Protein AF-A0A1V4XNW3-F1 (afdb_monomer)

Sequence (127 aa):
MTLLKKTPVRGDSIELDFFMFPGTIGKPSQRPAVAYVLLAVHRKSGMPLFADLLPVEESLEHVFGRIPHALLARLATVPMRPKEIRVQNYFLVNLLEPVLKELGTKIVHQSPLKTLRAAKSSLMGML

Foldseek 3Di:
DVLLLVQPADAWEKEWDKDKDPDFDDDPPDDTWTWIWIWIATQPPLHTLDIDTGTPPDHVVVSLLCNLVVVVVSCVVVSHQYQEYEYQDVVCCVSHVVVNVSSNHYYHHDPPSVSVVVNVVVVNVVD

Secondary structure (DSSP, 8-state):
-HHHHHS-EEEEEEEEEEEE-SS-BS-TTSPPBPEEEEEEEETTT--EEEEEEEE-SS-HHHHHHHHHHHHHHHHHHTT-EEEEEEES-HHHHHHHHHHHHHHT-EEEE-S--HHHHHHHHHHHTT-

Radius of gyration: 14.89 Å; Cα contacts (8 Å, |Δi|>4): 217; chains: 1; bounding box: 41×31×35 Å

pLDDT: mean 90.0, std 7.94, range [59.53, 98.0]

Solvent-accessible surface area (backbone atoms only — not comparable to full-atom values): 7252 Å² total; per-residue (Å²): 111,74,66,49,70,67,36,67,74,40,94,50,42,34,30,42,52,73,45,74,49,95,60,83,41,74,57,89,98,51,80,69,42,54,35,31,32,43,39,32,19,35,54,87,79,45,46,72,74,48,72,46,78,45,66,50,83,87,41,68,66,60,45,57,68,43,48,56,54,53,52,53,52,52,33,48,75,55,72,52,31,46,43,31,40,35,25,67,49,68,66,55,48,71,67,35,44,72,66,29,57,77,65,68,25,45,73,42,82,42,79,84,54,65,46,45,49,52,48,48,54,56,57,60,75,74,110

Nearest PDB structures (foldseek):
  5hoo-assembly1_B  TM=5.134E-01  e=4.220E-03  Drosophila mauritiana
  1bco-assembly1_A  TM=6.895E-01  e=1.096E-01  Muvirus mu
  4fcy-assembly1_B  TM=6.403E-01  e=7.126E-02  Muvirus mu
  1bcm-assembly1_B  TM=6.867E-01  e=2.154E-01  Muvirus mu
  4fcy-assembly1_A  TM=5.463E-01  e=2.026E-01  Muvirus mu

Structure (mmCIF, N/CA/C/O backbone):
data_AF-A0A1V4XNW3-F1
#
_entry.id   AF-A0A1V4XNW3-F1
#
loop_
_atom_site.group_PDB
_atom_site.id
_atom_site.type_symbol
_atom_site.label_atom_id
_atom_site.label_alt_id
_atom_site.label_comp_id
_atom_site.label_asym_id
_atom_site.label_entity_id
_atom_site.label_seq_id
_atom_site.pdbx_PDB_ins_code
_atom_site.Cartn_x
_atom_site.Cartn_y
_atom_site.Cartn_z
_atom_site.occupancy
_atom_site.B_iso_or_equiv
_atom_site.auth_seq_id
_atom_site.auth_comp_id
_atom_site.auth_asym_id
_atom_site.auth_atom_id
_atom_site.pdbx_PDB_model_num
ATOM 1 N N . MET A 1 1 ? -9.707 -15.171 -0.142 1.00 59.53 1 MET A N 1
ATOM 2 C CA . MET A 1 1 ? -10.646 -14.134 0.367 1.00 59.53 1 MET A CA 1
ATOM 3 C C . MET A 1 1 ? -11.476 -14.585 1.576 1.00 59.53 1 MET A C 1
ATOM 5 O O . MET A 1 1 ? -11.761 -13.753 2.428 1.00 59.53 1 MET A O 1
ATOM 9 N N . THR A 1 2 ? -11.846 -15.866 1.701 1.00 65.12 2 THR A N 1
ATOM 10 C CA . THR A 1 2 ? -12.736 -16.371 2.771 1.00 65.12 2 THR A CA 1
ATOM 11 C C . THR A 1 2 ? -12.224 -16.136 4.197 1.00 65.12 2 THR A C 1
ATOM 13 O O . THR A 1 2 ? -13.023 -15.865 5.086 1.00 65.12 2 THR A O 1
ATOM 16 N N . LEU A 1 3 ? -10.906 -16.194 4.422 1.00 73.88 3 LEU A N 1
ATOM 17 C CA . LEU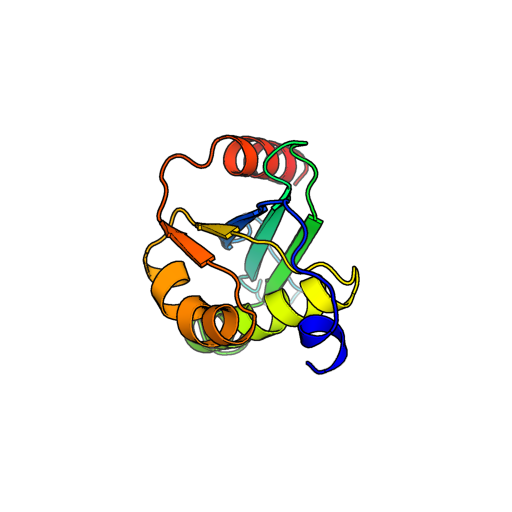 A 1 3 ? -10.308 -15.942 5.741 1.00 73.88 3 LEU A CA 1
ATOM 18 C C . LEU A 1 3 ? -10.411 -14.465 6.149 1.00 73.88 3 LEU A C 1
ATOM 20 O O . LEU A 1 3 ? -10.876 -14.166 7.242 1.00 73.88 3 LEU A O 1
ATOM 24 N N . LEU A 1 4 ? -10.093 -13.542 5.236 1.00 76.31 4 LEU A N 1
ATOM 25 C CA . LEU A 1 4 ? -10.178 -12.096 5.471 1.00 76.31 4 LEU A CA 1
ATOM 26 C C . LEU A 1 4 ? -11.588 -11.619 5.821 1.00 76.31 4 LEU A C 1
ATOM 28 O O . LEU A 1 4 ? -11.758 -10.811 6.730 1.00 76.31 4 LEU A O 1
ATOM 32 N N . LYS A 1 5 ? -12.606 -12.132 5.120 1.00 78.69 5 LYS A N 1
ATOM 33 C CA . LYS A 1 5 ? -14.007 -11.776 5.396 1.00 78.69 5 LYS A CA 1
ATOM 34 C C . LYS A 1 5 ? -14.466 -12.273 6.783 1.00 78.69 5 LYS A C 1
ATOM 36 O O . LYS A 1 5 ? -15.348 -11.657 7.375 1.00 78.69 5 LYS A O 1
ATOM 41 N N . LYS A 1 6 ? -13.850 -13.338 7.322 1.00 81.81 6 LYS A N 1
ATOM 42 C CA . LYS A 1 6 ? -14.125 -13.891 8.665 1.00 81.81 6 LYS A CA 1
ATOM 43 C C . LYS A 1 6 ? -13.358 -13.185 9.791 1.00 81.81 6 LYS A C 1
ATOM 45 O O . LYS A 1 6 ? -13.808 -13.210 10.932 1.00 81.81 6 LYS A O 1
ATOM 50 N N . THR A 1 7 ? -12.232 -12.539 9.493 1.00 78.62 7 THR A N 1
ATOM 51 C CA . THR A 1 7 ? -11.468 -11.744 10.465 1.00 78.62 7 THR A CA 1
ATOM 52 C C . THR A 1 7 ? -12.322 -10.588 10.994 1.00 78.62 7 THR A C 1
ATOM 54 O O . THR A 1 7 ? -12.829 -9.814 10.189 1.00 78.62 7 THR A O 1
ATOM 57 N N . PRO A 1 8 ? -12.494 -10.381 12.309 1.00 78.31 8 PRO A N 1
ATOM 58 C CA . PRO A 1 8 ? -13.206 -9.212 12.830 1.00 78.31 8 PRO A CA 1
ATOM 59 C C . PRO A 1 8 ? -12.575 -7.903 12.342 1.00 78.31 8 PRO A C 1
ATOM 61 O O . PRO A 1 8 ? -11.350 -7.802 12.273 1.00 78.31 8 PRO A O 1
ATOM 64 N N . VAL A 1 9 ? -13.388 -6.892 12.018 1.00 77.94 9 VAL A N 1
ATOM 65 C CA . VAL A 1 9 ? -12.841 -5.561 11.721 1.00 77.94 9 VAL A CA 1
ATOM 66 C C . VAL A 1 9 ? -12.227 -5.013 13.016 1.00 77.94 9 VAL A C 1
ATOM 68 O O . VAL A 1 9 ? -12.952 -4.638 13.941 1.00 77.94 9 VAL A O 1
ATOM 71 N N . ARG A 1 10 ? -10.895 -5.000 13.124 1.00 69.38 10 ARG A N 1
ATOM 72 C CA . ARG A 1 10 ? -10.201 -4.447 14.299 1.00 69.38 10 ARG A CA 1
ATOM 73 C C . ARG A 1 10 ? -10.001 -2.948 14.114 1.00 69.38 10 ARG A C 1
ATOM 75 O O . ARG A 1 10 ? -9.897 -2.468 12.993 1.00 69.38 10 ARG A O 1
ATOM 82 N N . GLY A 1 11 ? -9.993 -2.211 15.226 1.00 63.12 11 GLY A N 1
ATOM 83 C CA . GLY A 1 11 ? -10.012 -0.741 15.287 1.00 63.12 11 GLY A CA 1
ATOM 84 C C . GLY A 1 11 ? -8.853 -0.000 14.621 1.00 63.12 11 GLY A C 1
ATOM 85 O O . GLY A 1 11 ? -8.852 1.229 14.626 1.00 63.12 11 GLY A O 1
ATOM 86 N N . ASP A 1 12 ? -7.895 -0.720 14.059 1.00 77.69 12 ASP A N 1
ATOM 87 C CA . ASP A 1 12 ? -6.680 -0.144 13.527 1.00 77.69 12 ASP A CA 1
ATOM 88 C C . ASP A 1 12 ? -6.890 0.410 12.116 1.00 77.69 12 ASP A C 1
ATOM 90 O O . ASP A 1 12 ? -7.730 -0.045 11.330 1.00 77.69 12 ASP A O 1
ATOM 94 N N . SER A 1 13 ? -6.121 1.454 11.826 1.00 91.50 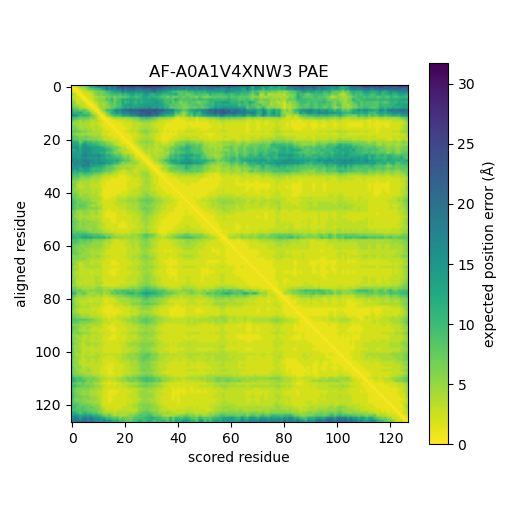13 SER A N 1
ATOM 95 C CA . SER A 1 13 ? -6.107 2.151 10.544 1.00 91.50 13 SER A CA 1
ATOM 96 C C . SER A 1 13 ? -4.705 2.099 9.970 1.00 91.50 13 SER A C 1
ATOM 98 O O . SER A 1 13 ? -3.714 2.122 10.709 1.00 91.50 13 SER A O 1
ATOM 100 N N . ILE A 1 14 ? -4.631 2.030 8.649 1.00 95.25 14 ILE A N 1
ATOM 101 C CA . ILE A 1 14 ? -3.362 1.988 7.932 1.00 95.25 14 ILE A CA 1
ATOM 102 C C . ILE A 1 14 ? -3.256 3.180 6.990 1.00 95.25 14 ILE A C 1
ATOM 104 O O . ILE A 1 14 ? -4.254 3.639 6.436 1.00 95.25 14 ILE A O 1
ATOM 108 N N . GLU A 1 15 ? -2.042 3.686 6.830 1.00 97.56 15 GLU A N 1
ATOM 109 C CA . GLU A 1 15 ? -1.699 4.627 5.767 1.00 97.56 15 GLU A CA 1
ATOM 110 C C . GLU A 1 15 ? -1.031 3.837 4.639 1.00 97.56 15 GLU A C 1
ATOM 112 O O . GLU A 1 15 ? -0.180 2.985 4.905 1.00 97.56 15 GLU A O 1
ATOM 117 N N . LEU A 1 16 ? -1.447 4.084 3.399 1.00 97.69 16 LEU A N 1
ATOM 118 C CA . LEU A 1 16 ? -1.009 3.346 2.217 1.00 97.69 16 LEU A CA 1
ATOM 119 C C . LEU A 1 16 ? -0.626 4.320 1.101 1.00 97.69 16 LEU A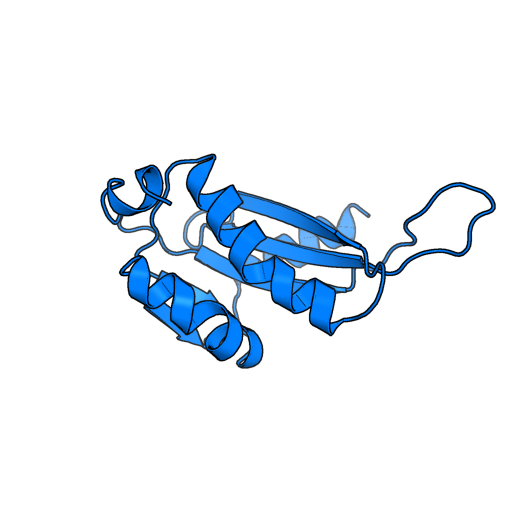 C 1
ATOM 121 O O . LEU A 1 16 ? -1.330 5.299 0.844 1.00 97.69 16 LEU A O 1
ATOM 125 N N . ASP A 1 17 ? 0.465 4.016 0.408 1.00 96.88 17 ASP A N 1
ATOM 126 C CA . ASP A 1 17 ? 0.878 4.712 -0.808 1.00 96.88 17 ASP A CA 1
ATOM 127 C C . ASP A 1 17 ? 1.631 3.769 -1.740 1.00 96.88 17 ASP A C 1
ATOM 129 O O . ASP A 1 17 ? 2.128 2.719 -1.320 1.00 96.88 17 ASP A O 1
ATOM 133 N N . PHE A 1 18 ? 1.727 4.166 -3.005 1.00 94.75 18 PHE A N 1
ATOM 134 C CA . PHE A 1 18 ? 2.611 3.528 -3.967 1.00 94.75 18 PHE A CA 1
ATOM 135 C C . PHE A 1 18 ? 3.487 4.585 -4.640 1.00 94.75 18 PHE A C 1
ATOM 137 O O . PHE A 1 18 ? 3.030 5.684 -4.947 1.00 94.75 18 PHE A O 1
ATOM 144 N N . PHE A 1 19 ? 4.761 4.279 -4.858 1.00 94.06 19 PHE A N 1
ATOM 145 C CA . PHE A 1 19 ? 5.710 5.228 -5.442 1.00 94.06 19 PHE A CA 1
ATOM 146 C C . PHE A 1 19 ? 6.833 4.507 -6.173 1.00 94.06 19 PHE A C 1
ATOM 148 O O . PHE A 1 19 ? 7.110 3.349 -5.887 1.00 94.06 19 PHE A O 1
ATOM 155 N N . MET A 1 20 ? 7.481 5.180 -7.120 1.00 92.62 20 MET A N 1
ATOM 156 C CA . MET A 1 20 ? 8.599 4.596 -7.858 1.00 92.62 20 MET A CA 1
ATOM 157 C C . MET A 1 20 ? 9.767 4.295 -6.910 1.00 92.62 20 MET A C 1
ATOM 159 O O . MET A 1 20 ? 10.143 5.137 -6.094 1.00 92.62 20 MET A O 1
ATOM 163 N N . PHE A 1 21 ? 10.324 3.092 -7.012 1.00 92.12 21 PHE A N 1
ATOM 164 C CA . PHE A 1 21 ? 11.536 2.704 -6.305 1.00 92.12 21 PHE A CA 1
ATOM 165 C C . PHE A 1 21 ? 12.719 3.516 -6.860 1.00 92.12 21 PHE A C 1
ATOM 167 O O . PHE A 1 21 ? 12.929 3.494 -8.073 1.00 92.12 21 PHE A O 1
ATOM 174 N N . PRO A 1 22 ? 13.493 4.237 -6.028 1.00 85.69 22 PRO A N 1
ATOM 175 C CA . PRO A 1 22 ? 14.534 5.149 -6.512 1.00 85.69 22 PRO A CA 1
ATOM 176 C C . PRO A 1 22 ? 15.858 4.451 -6.873 1.00 85.69 22 PRO A C 1
ATOM 178 O O . PRO A 1 22 ? 16.880 5.118 -6.998 1.00 85.69 22 PRO A O 1
ATOM 181 N N . GLY A 1 23 ? 15.861 3.125 -7.023 1.00 84.38 23 GLY A N 1
ATOM 182 C CA . GLY A 1 23 ? 17.044 2.335 -7.357 1.00 84.38 23 GLY A CA 1
ATOM 183 C C . GLY A 1 23 ? 16.880 1.544 -8.652 1.00 84.38 23 GLY A C 1
ATOM 184 O O . GLY A 1 23 ? 15.784 1.411 -9.201 1.00 84.38 23 GLY A O 1
ATOM 185 N N . THR A 1 24 ? 17.985 0.983 -9.134 1.00 79.81 24 THR A N 1
ATOM 186 C CA . THR A 1 24 ? 17.965 0.034 -10.247 1.00 79.81 24 THR A CA 1
ATOM 187 C C . THR A 1 24 ? 17.563 -1.347 -9.745 1.00 79.81 24 THR A C 1
ATOM 189 O O . THR A 1 24 ? 17.990 -1.799 -8.684 1.00 79.81 24 THR A O 1
ATOM 192 N N . ILE A 1 25 ? 16.733 -2.038 -10.520 1.00 83.12 25 ILE A N 1
ATOM 193 C CA . ILE A 1 25 ? 16.396 -3.441 -10.278 1.00 83.12 25 ILE A CA 1
ATOM 194 C C . ILE A 1 25 ? 16.747 -4.265 -11.515 1.00 83.12 25 ILE A C 1
ATOM 196 O O . ILE A 1 25 ? 16.648 -3.785 -12.643 1.00 83.12 25 ILE A O 1
ATOM 200 N N . GLY A 1 26 ? 17.167 -5.509 -11.311 1.00 81.62 26 GLY A N 1
ATOM 201 C CA . GLY A 1 26 ? 17.556 -6.413 -12.392 1.00 81.62 26 GLY A CA 1
ATOM 202 C C . GLY A 1 26 ? 18.892 -7.098 -12.136 1.00 81.62 26 GLY A C 1
ATOM 203 O O . GLY A 1 26 ? 19.586 -6.813 -11.161 1.00 81.62 26 GLY A O 1
ATOM 204 N N . LYS A 1 27 ? 19.235 -8.048 -13.007 1.00 81.00 27 LYS A N 1
ATOM 205 C CA . LYS A 1 27 ? 20.511 -8.763 -12.928 1.00 81.00 27 LYS A CA 1
ATOM 206 C C . LYS A 1 27 ? 21.643 -7.917 -13.520 1.00 81.00 27 LYS A C 1
ATOM 208 O O . LYS A 1 27 ? 21.388 -7.125 -14.433 1.00 81.00 27 LYS A O 1
ATOM 213 N N . PRO A 1 28 ? 22.896 -8.131 -13.075 1.00 78.94 28 PRO A N 1
ATOM 214 C CA . PRO A 1 28 ? 24.061 -7.596 -13.768 1.00 78.94 28 PRO A CA 1
ATOM 215 C C . PRO A 1 28 ? 23.988 -7.910 -15.268 1.00 78.94 28 PRO A C 1
ATOM 217 O O . PRO A 1 28 ? 23.598 -9.012 -15.657 1.00 78.94 28 PRO A O 1
ATOM 220 N N . SER A 1 29 ? 24.332 -6.925 -16.097 1.00 81.00 29 SER A N 1
ATOM 221 C CA . SER A 1 29 ? 24.318 -7.017 -17.565 1.00 81.00 29 SER A CA 1
ATOM 222 C C . SER A 1 29 ? 22.937 -7.125 -18.236 1.00 81.00 29 SER A C 1
ATOM 224 O O . SER A 1 29 ? 22.874 -7.336 -19.446 1.00 81.00 29 SER A O 1
ATOM 226 N N . GLN A 1 30 ? 21.830 -6.937 -17.506 1.00 83.25 30 GLN A N 1
ATOM 227 C CA . GLN A 1 30 ? 20.500 -6.724 -18.094 1.00 83.25 30 GLN A CA 1
ATOM 228 C C . GLN A 1 30 ? 20.107 -5.244 -18.056 1.00 83.25 30 GLN A C 1
ATOM 230 O O . GLN A 1 30 ? 20.603 -4.477 -17.229 1.00 83.25 30 GLN A O 1
ATOM 235 N N . ARG A 1 31 ? 19.191 -4.834 -18.945 1.00 81.00 31 ARG A N 1
ATOM 236 C CA . ARG A 1 31 ? 18.601 -3.490 -18.892 1.00 81.00 31 ARG A CA 1
ATOM 237 C C . ARG A 1 31 ? 17.919 -3.310 -17.526 1.00 81.00 31 ARG A C 1
ATOM 239 O O . ARG A 1 31 ? 17.068 -4.137 -17.198 1.00 81.00 31 ARG A O 1
ATOM 246 N N . PRO A 1 32 ? 18.254 -2.259 -16.753 1.00 82.75 32 PRO A N 1
ATOM 247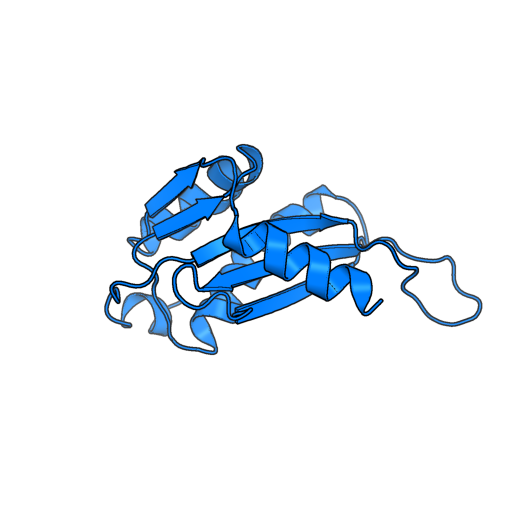 C CA . PRO A 1 32 ? 17.587 -1.992 -15.487 1.00 82.75 32 PRO A CA 1
ATOM 248 C C . PRO A 1 32 ? 16.077 -1.880 -15.686 1.00 82.75 32 PRO A C 1
ATOM 250 O O . PRO A 1 32 ? 15.610 -1.154 -16.567 1.00 82.75 32 PRO A O 1
ATOM 253 N N . ALA A 1 33 ? 15.329 -2.613 -14.871 1.00 85.25 33 ALA A N 1
ATOM 254 C CA . ALA A 1 33 ? 13.888 -2.490 -14.802 1.00 85.25 33 ALA A CA 1
ATOM 255 C C . ALA A 1 33 ? 13.504 -1.338 -13.861 1.00 85.25 33 ALA A C 1
ATOM 257 O O . ALA A 1 33 ? 14.289 -0.888 -13.023 1.00 85.25 33 ALA A O 1
ATOM 258 N N . VAL A 1 34 ? 12.275 -0.859 -14.015 1.00 89.44 34 VAL A N 1
ATOM 259 C CA . VAL A 1 34 ? 11.656 0.103 -13.099 1.00 89.44 34 VAL A CA 1
ATOM 260 C C . VAL A 1 34 ? 10.741 -0.676 -12.165 1.00 89.44 34 VAL A C 1
ATOM 262 O O . VAL A 1 34 ? 10.108 -1.637 -12.592 1.00 89.44 34 VAL A O 1
ATOM 265 N N . ALA A 1 35 ? 10.642 -0.274 -10.902 1.00 92.88 35 ALA A N 1
ATOM 266 C CA . ALA A 1 35 ? 9.668 -0.834 -9.970 1.00 92.88 35 ALA A CA 1
ATOM 267 C C . ALA A 1 35 ? 8.927 0.255 -9.210 1.00 92.88 35 ALA A C 1
ATOM 269 O O . ALA A 1 35 ? 9.406 1.376 -9.052 1.00 92.88 35 ALA A O 1
ATOM 270 N N . TYR A 1 36 ? 7.767 -0.124 -8.690 1.00 94.81 36 TYR A N 1
ATOM 271 C CA . TYR A 1 36 ? 7.047 0.635 -7.682 1.00 94.81 36 TYR A CA 1
ATOM 272 C C . TYR A 1 36 ? 7.133 -0.079 -6.340 1.00 94.81 36 TYR A C 1
ATOM 274 O O . TYR A 1 36 ? 7.211 -1.298 -6.283 1.00 94.81 36 TYR A O 1
ATOM 282 N N . VAL A 1 37 ? 7.097 0.679 -5.257 1.00 95.50 37 VAL A N 1
ATOM 283 C CA . VAL A 1 37 ? 6.938 0.170 -3.900 1.00 95.50 37 VAL A CA 1
ATOM 284 C C . VAL A 1 37 ? 5.500 0.416 -3.483 1.00 95.50 37 VAL A C 1
ATOM 286 O O . VAL A 1 37 ? 5.050 1.557 -3.538 1.00 95.50 37 VAL A O 1
ATOM 289 N N . LEU A 1 38 ? 4.795 -0.624 -3.044 1.00 96.81 38 LEU A N 1
ATOM 290 C CA . LEU A 1 38 ? 3.540 -0.509 -2.307 1.00 96.81 38 LEU A CA 1
ATOM 291 C C . LEU A 1 38 ? 3.856 -0.579 -0.811 1.00 96.81 38 LEU A C 1
ATOM 293 O O . LEU A 1 38 ? 4.261 -1.627 -0.309 1.00 96.81 38 LEU A O 1
ATOM 297 N N . LEU A 1 39 ? 3.682 0.535 -0.103 1.00 96.69 39 LEU A N 1
ATOM 298 C CA . LEU A 1 39 ? 4.033 0.666 1.309 1.00 96.69 39 LEU A CA 1
ATOM 299 C C . LEU A 1 39 ? 2.773 0.864 2.147 1.00 96.69 39 LEU A C 1
ATOM 301 O O . LEU A 1 39 ? 2.032 1.824 1.929 1.00 96.69 39 LEU A O 1
ATOM 305 N N . ALA A 1 40 ? 2.578 0.001 3.143 1.00 95.88 40 ALA A N 1
ATOM 306 C CA . ALA A 1 40 ? 1.544 0.159 4.159 1.00 95.88 40 ALA A CA 1
ATOM 307 C C . ALA A 1 40 ? 2.158 0.305 5.547 1.00 95.88 40 ALA A C 1
ATOM 309 O O . ALA A 1 40 ? 3.068 -0.436 5.923 1.00 95.88 40 ALA A O 1
ATOM 310 N N . VAL A 1 41 ? 1.617 1.227 6.337 1.00 95.81 41 VAL A N 1
ATOM 311 C CA . VAL A 1 41 ? 2.112 1.541 7.679 1.00 95.81 41 VAL A CA 1
ATOM 312 C C . VAL A 1 41 ? 0.950 1.575 8.656 1.00 95.81 41 VAL A C 1
ATOM 314 O O . VAL A 1 41 ? -0.108 2.138 8.369 1.00 95.81 41 VAL A O 1
ATOM 317 N N . HIS A 1 42 ? 1.142 0.996 9.837 1.00 93.56 42 HIS A N 1
ATOM 318 C CA . HIS A 1 42 ? 0.173 1.116 10.912 1.00 93.56 42 HIS A CA 1
ATOM 319 C C . HIS A 1 42 ? 0.143 2.559 11.431 1.00 93.56 42 HIS A C 1
ATOM 321 O O . HIS A 1 42 ? 1.143 3.073 11.937 1.00 93.56 42 HIS A O 1
ATOM 327 N N . ARG A 1 43 ? -1.016 3.221 11.341 1.00 92.88 43 ARG A N 1
ATOM 328 C CA . ARG A 1 43 ? -1.124 4.672 11.556 1.00 92.88 43 ARG A CA 1
ATOM 329 C C . ARG A 1 43 ? -0.669 5.120 12.946 1.00 92.88 43 ARG A C 1
ATOM 331 O O . ARG A 1 43 ? -0.045 6.171 13.066 1.00 92.88 43 ARG A O 1
ATOM 338 N N . LYS A 1 44 ? -1.016 4.356 13.990 1.00 91.31 44 LYS A N 1
ATOM 339 C CA . LYS A 1 44 ? -0.764 4.738 15.391 1.00 91.31 44 LYS A CA 1
ATOM 340 C C . LYS A 1 44 ? 0.680 4.484 15.824 1.00 91.31 44 LYS A C 1
ATOM 342 O O . LYS A 1 44 ? 1.224 5.294 16.561 1.00 91.31 44 LYS A O 1
ATOM 347 N N . SER A 1 45 ? 1.275 3.364 15.409 1.00 91.00 45 SER A N 1
ATOM 348 C CA . SER A 1 45 ? 2.634 2.991 15.840 1.00 91.00 45 SER A CA 1
ATOM 349 C C . SER A 1 45 ? 3.727 3.428 14.870 1.00 91.00 45 SER A C 1
ATOM 351 O O . SER A 1 45 ? 4.891 3.414 15.243 1.00 91.00 45 SER A O 1
ATOM 353 N N . GLY A 1 46 ? 3.385 3.763 13.624 1.00 92.00 46 GLY A N 1
ATOM 354 C CA . GLY A 1 46 ? 4.371 4.029 12.577 1.00 92.00 46 GLY A CA 1
ATOM 355 C C . GLY A 1 46 ? 5.119 2.802 12.074 1.00 92.00 46 GLY A C 1
ATOM 356 O O . GLY A 1 46 ? 6.009 2.937 11.241 1.00 92.00 46 GLY A O 1
ATOM 357 N N . MET A 1 47 ? 4.738 1.609 12.529 1.00 90.31 47 MET A N 1
ATOM 358 C CA . MET A 1 47 ? 5.357 0.361 12.105 1.00 90.31 47 MET A CA 1
ATOM 359 C C . MET A 1 47 ? 4.984 0.046 10.648 1.00 90.31 47 MET A C 1
ATOM 361 O O . MET A 1 47 ? 3.784 -0.051 10.351 1.00 90.31 47 MET A O 1
ATOM 365 N N . PRO A 1 48 ? 5.963 -0.140 9.741 1.00 92.56 48 PRO A N 1
ATOM 366 C CA . PRO A 1 48 ? 5.700 -0.680 8.414 1.00 92.56 48 PRO A CA 1
ATOM 367 C C . PRO A 1 48 ? 5.070 -2.066 8.538 1.00 92.56 48 PRO A C 1
ATOM 369 O O . PRO A 1 48 ? 5.571 -2.925 9.259 1.00 92.56 48 PRO A O 1
ATOM 372 N N . LEU A 1 49 ? 3.952 -2.274 7.853 1.00 92.06 49 LEU A N 1
ATOM 373 C CA . LEU A 1 49 ? 3.279 -3.569 7.795 1.00 92.06 49 LEU A CA 1
ATOM 374 C C . LEU A 1 49 ? 3.849 -4.420 6.666 1.00 92.06 49 LEU A C 1
ATOM 376 O O . LEU A 1 49 ? 4.056 -5.618 6.831 1.00 92.06 49 LEU A O 1
ATOM 380 N N . PHE A 1 50 ? 4.090 -3.789 5.519 1.00 94.06 50 PHE A N 1
ATOM 381 C CA . PHE A 1 50 ? 4.757 -4.384 4.371 1.00 94.06 50 PHE A CA 1
ATOM 382 C C . PHE A 1 50 ? 5.262 -3.288 3.429 1.00 94.06 50 PHE A C 1
ATOM 384 O O . PHE A 1 50 ? 4.730 -2.174 3.412 1.00 94.06 50 PHE A O 1
ATOM 391 N N . ALA A 1 51 ? 6.270 -3.639 2.634 1.00 94.81 51 ALA A N 1
ATOM 392 C CA . ALA A 1 51 ? 6.800 -2.842 1.538 1.00 94.81 51 ALA A CA 1
ATOM 393 C C . ALA A 1 51 ? 7.047 -3.783 0.351 1.00 94.81 51 ALA A C 1
ATOM 395 O O . ALA A 1 51 ? 8.048 -4.498 0.319 1.00 94.81 51 ALA A O 1
ATOM 396 N N . ASP A 1 52 ? 6.107 -3.820 -0.589 1.00 94.94 52 ASP A N 1
ATOM 397 C CA . ASP A 1 52 ? 6.164 -4.733 -1.730 1.00 94.94 52 ASP A CA 1
ATOM 398 C C . ASP A 1 52 ? 6.777 -4.045 -2.936 1.00 94.94 52 ASP A C 1
ATOM 400 O O . ASP A 1 52 ? 6.288 -3.008 -3.379 1.00 94.94 52 ASP A O 1
ATOM 404 N N . LEU A 1 53 ? 7.829 -4.646 -3.485 1.00 93.62 53 LEU A N 1
ATOM 405 C CA . LEU A 1 53 ? 8.414 -4.225 -4.748 1.00 93.62 53 LEU A CA 1
ATOM 406 C C . LEU A 1 53 ? 7.608 -4.828 -5.905 1.00 93.62 53 LEU A C 1
ATOM 408 O O . LEU A 1 53 ? 7.421 -6.040 -5.980 1.00 93.62 53 LEU A O 1
ATOM 412 N N . LEU A 1 54 ? 7.141 -3.974 -6.809 1.00 94.19 54 LEU A N 1
ATOM 413 C CA . LEU A 1 54 ? 6.301 -4.298 -7.955 1.00 94.19 54 LEU A CA 1
ATOM 414 C C . LEU A 1 54 ? 7.048 -3.914 -9.247 1.00 94.19 54 LEU A C 1
ATOM 416 O O . LEU A 1 54 ? 6.944 -2.763 -9.686 1.00 94.19 54 LEU A O 1
ATOM 420 N N . PRO A 1 55 ? 7.821 -4.837 -9.853 1.00 92.69 55 PRO A N 1
ATOM 421 C CA . PRO A 1 55 ? 8.544 -4.587 -11.100 1.00 92.69 55 PRO A CA 1
ATOM 422 C C . PRO A 1 55 ? 7.602 -4.266 -12.261 1.00 92.69 55 PRO A C 1
ATOM 424 O O . PRO A 1 55 ? 6.587 -4.931 -12.441 1.00 92.69 55 PRO A O 1
ATOM 427 N N . VAL A 1 56 ? 7.931 -3.270 -13.072 1.00 91.88 56 VAL A N 1
ATOM 428 C CA . VAL A 1 56 ? 7.222 -2.963 -14.317 1.00 91.88 56 VAL A CA 1
ATOM 429 C C . VAL A 1 56 ? 7.736 -3.925 -15.389 1.00 91.88 56 VAL A C 1
ATOM 431 O O . VAL A 1 56 ? 8.804 -3.708 -15.954 1.00 91.88 56 VAL A O 1
ATOM 434 N N . GLU A 1 57 ? 7.009 -5.017 -15.623 1.00 85.69 57 GLU A N 1
ATOM 435 C CA . GLU A 1 57 ? 7.386 -6.044 -16.609 1.00 85.69 57 GLU A CA 1
ATOM 436 C C . GLU A 1 57 ? 6.860 -5.708 -18.011 1.00 85.69 57 GLU A C 1
ATOM 438 O O . GLU A 1 57 ? 7.624 -5.718 -18.972 1.00 85.69 57 GLU A O 1
ATOM 443 N N . GLU A 1 58 ? 5.575 -5.359 -18.116 1.00 86.19 58 GLU A N 1
ATOM 444 C CA . GLU A 1 58 ? 4.905 -5.061 -19.391 1.00 86.19 58 GLU A CA 1
ATOM 445 C C . GLU A 1 58 ? 4.486 -3.590 -19.481 1.00 86.19 58 GLU A C 1
ATOM 447 O O . GLU A 1 58 ? 4.881 -2.877 -20.402 1.00 86.19 58 GLU A O 1
ATOM 452 N N . SER A 1 59 ? 3.703 -3.119 -18.506 1.00 91.56 59 SER A N 1
ATOM 453 C CA . SER A 1 59 ? 3.181 -1.752 -18.479 1.00 91.56 59 SER A CA 1
ATOM 454 C C . SER A 1 59 ? 2.851 -1.281 -17.056 1.00 91.56 59 SER A C 1
ATOM 456 O O . SER A 1 59 ? 2.827 -2.069 -16.103 1.00 91.56 59 SER A O 1
ATOM 458 N N . LEU A 1 60 ? 2.583 0.020 -16.897 1.00 92.00 60 LEU A N 1
ATOM 459 C CA . LEU A 1 60 ? 2.145 0.587 -15.616 1.00 92.00 60 LEU A CA 1
ATOM 460 C C . LEU A 1 60 ? 0.746 0.104 -15.223 1.00 92.00 60 LEU A C 1
ATOM 462 O O . LEU A 1 60 ? 0.489 -0.151 -14.049 1.00 92.00 60 LEU A O 1
ATOM 466 N N . GLU A 1 61 ? -0.139 -0.085 -16.195 1.00 93.75 61 GLU A N 1
ATOM 467 C CA . GLU A 1 61 ? -1.490 -0.607 -15.997 1.00 93.75 61 GLU A CA 1
ATOM 468 C C . GLU A 1 61 ? -1.451 -2.010 -15.383 1.00 93.75 61 GLU A C 1
ATOM 470 O O . GLU A 1 61 ? -2.210 -2.296 -14.456 1.00 93.75 61 GLU A O 1
ATOM 475 N N . HIS A 1 62 ? -0.508 -2.859 -15.813 1.00 93.38 62 HIS A N 1
ATOM 476 C CA . HIS A 1 62 ? -0.271 -4.164 -15.190 1.00 93.38 62 HIS A CA 1
ATOM 477 C C . HIS A 1 62 ? 0.198 -4.045 -13.737 1.00 93.38 62 HIS A C 1
ATOM 479 O O . HIS A 1 62 ? -0.240 -4.812 -12.877 1.00 93.38 62 HIS A O 1
ATOM 485 N N . VAL A 1 63 ? 1.039 -3.060 -13.410 1.00 94.12 63 VAL A N 1
ATOM 486 C CA . VAL A 1 63 ? 1.397 -2.790 -12.009 1.00 94.12 63 VAL A CA 1
ATOM 487 C C . VAL A 1 63 ? 0.163 -2.389 -11.208 1.00 94.12 63 VAL A C 1
ATOM 489 O O . VAL A 1 63 ? -0.072 -2.953 -10.139 1.00 94.12 63 VAL A O 1
ATOM 492 N N . PHE A 1 64 ? -0.654 -1.474 -11.729 1.00 94.62 64 PHE A N 1
ATOM 493 C CA . PHE A 1 64 ? -1.859 -1.007 -11.049 1.00 94.62 64 PHE A CA 1
ATOM 494 C C . PHE A 1 64 ? -2.874 -2.131 -10.831 1.00 94.62 64 PHE A C 1
ATOM 496 O O . PHE A 1 64 ? -3.408 -2.252 -9.730 1.00 94.62 64 PHE A O 1
ATOM 503 N N . GLY A 1 65 ? -3.061 -3.018 -11.810 1.00 94.38 65 GLY A N 1
ATOM 504 C CA . GLY A 1 65 ? -3.911 -4.204 -11.672 1.00 94.38 65 GLY A CA 1
ATOM 505 C C . GLY A 1 65 ? -3.459 -5.163 -10.561 1.00 94.38 65 GLY A C 1
ATOM 506 O O . GLY A 1 65 ? -4.292 -5.824 -9.940 1.00 94.38 65 GLY A O 1
ATOM 507 N N . ARG A 1 66 ? -2.157 -5.204 -10.241 1.00 95.44 66 ARG A N 1
ATOM 508 C CA . ARG A 1 66 ? -1.613 -6.043 -9.158 1.00 95.44 66 ARG A CA 1
ATOM 509 C C . ARG A 1 66 ? -1.758 -5.428 -7.766 1.00 95.44 66 ARG A C 1
ATOM 511 O O . ARG A 1 66 ? -1.757 -6.177 -6.792 1.00 95.44 66 ARG A O 1
ATOM 518 N N . ILE A 1 67 ? -1.916 -4.107 -7.640 1.00 96.50 67 ILE A N 1
ATOM 519 C CA . ILE A 1 67 ? -1.977 -3.423 -6.334 1.00 96.50 67 ILE A CA 1
ATOM 520 C C . ILE A 1 67 ? -3.128 -3.944 -5.445 1.00 96.50 67 ILE A C 1
ATOM 522 O O . ILE A 1 67 ? -2.847 -4.309 -4.299 1.00 96.50 67 ILE A O 1
ATOM 526 N N . PRO A 1 68 ? -4.394 -4.047 -5.914 1.00 96.50 68 PRO A N 1
ATOM 527 C CA . PRO A 1 68 ? -5.479 -4.600 -5.100 1.00 96.50 68 PRO A CA 1
ATOM 528 C C . PRO A 1 68 ? -5.186 -6.024 -4.617 1.00 96.50 68 PRO A C 1
ATOM 530 O O . PRO A 1 68 ? -5.423 -6.356 -3.455 1.00 96.50 68 PRO A O 1
ATOM 533 N N . HIS A 1 69 ? -4.630 -6.861 -5.499 1.00 95.00 69 HIS A N 1
ATOM 534 C CA . HIS A 1 69 ? -4.286 -8.240 -5.173 1.00 95.00 69 HIS A CA 1
ATOM 535 C C . HIS A 1 69 ? -3.171 -8.314 -4.124 1.00 95.00 69 HIS A C 1
ATOM 537 O O . HIS A 1 69 ? -3.325 -9.022 -3.130 1.00 95.00 69 HIS A O 1
ATOM 543 N N . ALA A 1 70 ? -2.091 -7.548 -4.303 1.00 95.88 70 ALA A N 1
ATOM 544 C CA . ALA A 1 70 ? -0.978 -7.481 -3.359 1.00 95.88 70 ALA A CA 1
ATOM 545 C C . ALA A 1 70 ? -1.448 -7.021 -1.971 1.00 95.88 70 ALA A C 1
ATOM 547 O O . ALA A 1 70 ? -1.157 -7.676 -0.970 1.00 95.88 70 ALA A O 1
ATOM 548 N N . LEU A 1 71 ? -2.269 -5.965 -1.911 1.00 95.38 71 LEU A N 1
ATOM 549 C CA . LEU A 1 71 ? -2.856 -5.480 -0.662 1.00 95.38 71 LEU A CA 1
ATOM 550 C C . LEU A 1 71 ? -3.657 -6.579 0.050 1.00 95.38 71 LEU A C 1
ATOM 552 O O . LEU A 1 71 ? -3.425 -6.850 1.228 1.00 95.38 71 LEU A O 1
ATOM 556 N N . LEU A 1 72 ? -4.590 -7.229 -0.650 1.00 93.75 72 LEU A N 1
ATOM 557 C CA . LEU A 1 72 ? -5.419 -8.281 -0.060 1.00 93.75 72 LEU A CA 1
ATOM 558 C C . LEU A 1 72 ? -4.591 -9.496 0.367 1.00 93.75 72 LEU A C 1
ATOM 560 O O . LEU A 1 72 ? -4.845 -10.058 1.430 1.00 93.75 72 LEU A O 1
ATOM 564 N N . ALA A 1 73 ? -3.593 -9.896 -0.421 1.00 93.75 73 ALA A N 1
ATOM 565 C CA . ALA A 1 73 ? -2.690 -10.979 -0.054 1.00 93.75 73 ALA A CA 1
ATOM 566 C C . ALA A 1 73 ? -1.950 -10.646 1.250 1.00 93.75 73 ALA A C 1
ATOM 568 O O . ALA A 1 73 ? -1.977 -11.443 2.188 1.00 93.75 73 ALA A O 1
ATOM 569 N N . ARG A 1 74 ? -1.383 -9.440 1.372 1.00 93.31 74 ARG A N 1
ATOM 570 C CA . ARG A 1 74 ? -0.684 -9.005 2.591 1.00 93.31 74 ARG A CA 1
ATOM 571 C C . ARG A 1 74 ? -1.601 -8.940 3.807 1.00 93.31 74 ARG A C 1
ATOM 573 O O . ARG A 1 74 ? -1.263 -9.512 4.843 1.00 93.31 74 ARG A O 1
ATOM 580 N N . LEU A 1 75 ? -2.790 -8.356 3.673 1.00 90.50 75 LEU A N 1
ATOM 581 C CA . LEU A 1 75 ? -3.793 -8.347 4.744 1.00 90.50 75 LEU A CA 1
ATOM 582 C C . LEU A 1 75 ? -4.232 -9.764 5.158 1.00 90.50 75 LEU A C 1
ATOM 584 O O . LEU A 1 75 ? -4.641 -9.975 6.297 1.00 90.50 75 LEU A O 1
ATOM 58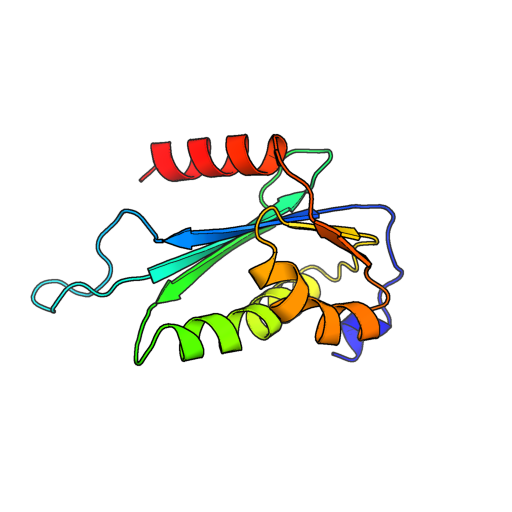8 N N . ALA A 1 76 ? -4.176 -10.743 4.251 1.00 90.00 76 ALA A N 1
ATOM 589 C CA . ALA A 1 76 ? -4.484 -12.133 4.573 1.00 90.00 76 ALA A CA 1
ATOM 590 C C . ALA A 1 76 ? -3.342 -12.841 5.321 1.00 90.00 76 ALA A C 1
ATOM 592 O O . ALA A 1 76 ? -3.632 -13.697 6.154 1.00 90.00 76 ALA A O 1
ATOM 593 N N . THR A 1 77 ? -2.075 -12.501 5.040 1.00 86.94 77 THR A N 1
ATOM 594 C CA . THR A 1 77 ? -0.908 -13.131 5.697 1.00 86.94 77 THR A CA 1
ATOM 595 C C . THR A 1 77 ? -0.844 -12.838 7.192 1.00 86.94 77 THR A C 1
ATOM 597 O O . THR A 1 77 ? -0.586 -13.734 7.990 1.00 86.94 77 THR A O 1
ATOM 600 N N . VAL A 1 78 ? -1.138 -11.598 7.577 1.00 78.31 78 VAL A N 1
ATOM 601 C CA . VAL A 1 78 ? -1.368 -11.202 8.964 1.00 78.31 78 VAL A CA 1
ATOM 602 C C . VAL A 1 78 ? -2.853 -10.898 9.030 1.00 78.31 78 VAL A C 1
ATOM 604 O O . VAL A 1 78 ? -3.189 -9.785 8.649 1.00 78.31 78 VAL A O 1
ATOM 607 N N . PRO A 1 79 ? -3.732 -11.856 9.402 1.00 78.88 79 PRO A N 1
ATOM 608 C CA . PRO A 1 79 ? -5.181 -11.787 9.200 1.00 78.88 79 PRO A CA 1
ATOM 609 C C . PRO A 1 79 ? -5.773 -10.551 9.879 1.00 78.88 79 PRO A C 1
ATOM 611 O O . PRO A 1 79 ? -6.268 -10.591 11.004 1.00 78.88 79 PRO A O 1
ATOM 614 N N . MET A 1 80 ? -5.716 -9.436 9.162 1.00 85.12 80 MET A N 1
ATOM 615 C CA . MET A 1 80 ? -5.975 -8.093 9.636 1.00 85.12 80 MET A CA 1
ATOM 616 C C . MET A 1 80 ? -6.967 -7.475 8.674 1.00 85.12 80 MET A C 1
ATOM 618 O O . MET A 1 80 ? -6.749 -7.396 7.467 1.00 85.12 80 MET A O 1
ATOM 622 N N . ARG A 1 81 ? -8.069 -7.002 9.242 1.00 90.75 81 ARG A N 1
ATOM 623 C CA . ARG A 1 81 ? -9.095 -6.277 8.514 1.00 90.75 81 ARG A CA 1
ATOM 624 C C . ARG A 1 81 ? -9.194 -4.870 9.095 1.00 90.75 81 ARG A C 1
ATOM 626 O O . ARG A 1 81 ? -9.846 -4.712 10.131 1.00 90.75 81 ARG A O 1
ATOM 633 N N . PRO A 1 82 ? -8.505 -3.877 8.502 1.00 91.81 82 PRO A N 1
ATOM 634 C CA . PRO A 1 82 ? -8.508 -2.520 9.028 1.00 91.81 82 PRO A CA 1
ATOM 635 C C . PRO A 1 82 ? -9.896 -1.896 8.867 1.00 91.81 82 PRO A C 1
ATOM 637 O O . PRO A 1 82 ? -10.591 -2.152 7.879 1.00 91.81 82 PRO A O 1
ATOM 640 N N . LYS A 1 83 ? -10.293 -1.042 9.816 1.00 92.75 83 LYS A N 1
ATOM 641 C CA . LYS A 1 83 ? -11.515 -0.228 9.667 1.00 92.75 83 LYS A CA 1
ATOM 642 C C . LYS A 1 83 ? -11.373 0.785 8.539 1.00 92.75 83 LYS A C 1
ATOM 644 O O . LYS A 1 83 ? -12.348 1.093 7.858 1.00 92.75 83 LYS A O 1
ATOM 649 N N . GLU A 1 84 ? -10.163 1.306 8.365 1.00 95.50 84 GLU A N 1
ATOM 650 C CA . GLU A 1 84 ? -9.884 2.412 7.462 1.00 95.50 84 GLU A CA 1
ATOM 651 C C . GLU A 1 84 ? -8.487 2.298 6.839 1.00 95.50 84 GLU A C 1
ATOM 653 O O . GLU A 1 84 ? -7.504 2.022 7.535 1.00 95.50 84 GLU A O 1
ATOM 658 N N . ILE A 1 85 ? -8.406 2.559 5.535 1.00 96.75 85 ILE A N 1
ATOM 659 C CA . ILE A 1 85 ? -7.169 2.764 4.780 1.00 96.75 85 ILE A CA 1
ATOM 660 C C . ILE A 1 85 ? -7.142 4.219 4.322 1.00 96.75 85 ILE A C 1
ATOM 662 O O . ILE A 1 85 ? -8.059 4.685 3.648 1.00 96.75 85 ILE A O 1
ATOM 666 N N . ARG A 1 86 ? -6.087 4.943 4.687 1.00 97.94 86 ARG A N 1
ATOM 667 C CA . ARG A 1 86 ? -5.869 6.332 4.280 1.00 97.94 86 ARG A CA 1
ATOM 668 C C . ARG A 1 86 ? -4.851 6.379 3.157 1.00 97.94 86 ARG A C 1
ATOM 670 O O . ARG A 1 86 ? -3.776 5.798 3.282 1.00 97.94 86 ARG A O 1
ATOM 677 N N . VAL A 1 87 ? -5.185 7.090 2.090 1.00 98.00 87 VAL A N 1
ATOM 678 C CA . VAL A 1 87 ? -4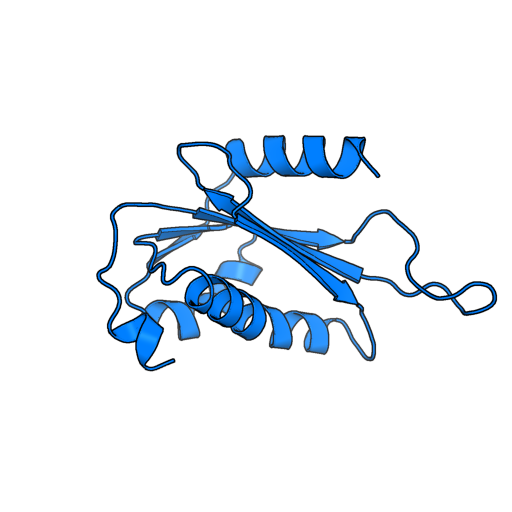.334 7.247 0.908 1.00 98.00 87 VAL A CA 1
ATOM 679 C C . VAL A 1 87 ? -4.189 8.723 0.570 1.00 98.00 87 VAL A C 1
ATOM 681 O O . VAL A 1 87 ? -5.128 9.500 0.734 1.00 98.00 87 VAL A O 1
ATOM 684 N N . GLN A 1 88 ? -3.015 9.118 0.089 1.00 95.75 88 GLN A N 1
ATOM 685 C CA . GLN A 1 88 ? -2.768 10.498 -0.347 1.00 95.75 88 GLN A CA 1
ATOM 686 C C . GLN A 1 88 ? -3.104 10.727 -1.822 1.00 95.75 88 GLN A C 1
ATOM 688 O O . GLN A 1 88 ? -3.265 11.864 -2.244 1.00 95.75 88 GLN A O 1
ATOM 693 N N . ASN A 1 89 ? -3.165 9.656 -2.617 1.00 92.81 89 ASN A N 1
ATOM 694 C CA . ASN A 1 89 ? -3.409 9.724 -4.049 1.00 92.81 89 ASN A CA 1
ATOM 695 C C . ASN A 1 89 ? -4.861 9.328 -4.339 1.00 92.81 89 ASN A C 1
ATOM 697 O O . ASN A 1 89 ? -5.273 8.216 -4.009 1.00 92.81 89 ASN A O 1
ATOM 701 N N . TYR A 1 90 ? -5.625 10.211 -4.988 1.00 94.62 90 TYR A N 1
ATOM 702 C CA . TYR A 1 90 ? -7.011 9.930 -5.372 1.00 94.62 90 TYR A CA 1
ATOM 703 C C . TYR A 1 90 ? -7.129 8.731 -6.330 1.00 94.62 90 TYR A C 1
ATOM 705 O O . TYR A 1 90 ? -8.109 7.994 -6.280 1.00 94.62 90 TYR A O 1
ATOM 713 N N . PHE A 1 91 ? -6.096 8.452 -7.131 1.00 95.19 91 PHE A N 1
ATOM 714 C CA . PHE A 1 91 ? -6.027 7.240 -7.951 1.00 95.19 91 PHE A CA 1
ATOM 715 C C . PHE A 1 91 ? -6.163 5.959 -7.113 1.00 95.19 91 PHE A C 1
ATOM 717 O O . PHE A 1 91 ? -6.884 5.045 -7.505 1.00 95.19 91 PHE A O 1
ATOM 724 N N . LEU A 1 92 ? -5.536 5.905 -5.929 1.00 96.62 92 LEU A N 1
ATOM 725 C CA . LEU A 1 92 ? -5.654 4.749 -5.036 1.00 96.62 92 LEU A CA 1
ATOM 726 C C . LEU A 1 92 ? -7.063 4.591 -4.465 1.00 96.62 92 LEU A C 1
ATOM 728 O O . LEU A 1 92 ? -7.462 3.463 -4.191 1.00 96.62 92 LEU A O 1
ATOM 732 N N . VAL A 1 93 ? -7.809 5.687 -4.290 1.00 97.12 93 VAL A N 1
ATOM 733 C CA . VAL A 1 93 ? -9.216 5.613 -3.874 1.00 97.12 93 VAL A CA 1
ATOM 734 C C . VAL A 1 93 ? -9.997 4.823 -4.912 1.00 97.12 93 VAL A C 1
ATOM 736 O O . VAL A 1 93 ? -10.551 3.778 -4.587 1.00 97.12 93 VAL A O 1
ATOM 739 N N . ASN A 1 94 ? -9.938 5.259 -6.170 1.00 95.88 94 ASN A N 1
ATOM 740 C CA . ASN A 1 94 ? -10.663 4.625 -7.270 1.00 95.88 94 ASN A CA 1
ATOM 741 C C . ASN A 1 94 ? -10.211 3.178 -7.508 1.00 95.88 94 ASN A C 1
ATOM 743 O O . ASN A 1 94 ? -11.032 2.303 -7.768 1.00 95.88 94 ASN A O 1
ATOM 747 N N . LEU A 1 95 ? -8.905 2.919 -7.398 1.00 96.50 95 LEU A N 1
ATOM 748 C CA . LEU A 1 95 ? -8.334 1.594 -7.628 1.00 96.50 95 LEU A CA 1
ATOM 749 C C . LEU A 1 95 ? -8.739 0.577 -6.550 1.00 96.50 95 LEU A C 1
ATOM 751 O O . LEU A 1 95 ? -8.923 -0.601 -6.850 1.00 96.50 95 LEU A O 1
ATOM 755 N N . LEU A 1 96 ? -8.843 1.008 -5.289 1.00 97.19 96 LEU A N 1
ATOM 756 C CA . LEU A 1 96 ? -9.023 0.104 -4.150 1.00 97.19 96 LEU A CA 1
ATOM 757 C C . LEU A 1 96 ? -10.451 0.073 -3.601 1.00 97.19 96 LEU A C 1
ATOM 759 O O . LEU A 1 96 ? -10.823 -0.912 -2.964 1.00 97.19 96 LEU A O 1
ATOM 763 N N . GLU A 1 97 ? -11.262 1.106 -3.827 1.00 96.19 97 GLU A N 1
ATOM 764 C CA . GLU A 1 97 ? -12.633 1.172 -3.313 1.00 96.19 97 GLU A CA 1
ATOM 765 C C . GLU A 1 97 ? -13.471 -0.080 -3.637 1.00 96.19 97 GLU A C 1
ATOM 767 O O . GLU A 1 97 ? -14.085 -0.605 -2.700 1.00 96.19 97 GLU A O 1
ATOM 772 N N . PRO A 1 98 ? -13.458 -0.640 -4.869 1.00 94.50 98 PRO A N 1
ATOM 773 C CA . PRO A 1 98 ? -14.264 -1.819 -5.186 1.00 94.50 98 PRO A CA 1
ATOM 774 C C . PRO A 1 98 ? -13.960 -3.012 -4.271 1.00 94.50 98 PRO A C 1
ATOM 776 O O . PRO A 1 98 ? -14.873 -3.628 -3.719 1.00 94.50 98 PRO A O 1
ATOM 779 N N . VAL A 1 99 ? -12.674 -3.299 -4.040 1.00 94.12 99 VAL A N 1
ATOM 780 C CA . VAL A 1 99 ? -12.253 -4.448 -3.224 1.00 94.12 99 VAL A CA 1
ATOM 781 C C . VAL A 1 99 ? -12.381 -4.189 -1.722 1.00 94.12 99 VAL A C 1
ATOM 783 O O . VAL A 1 99 ? -12.645 -5.114 -0.952 1.00 94.12 99 VAL A O 1
ATOM 786 N N . LEU A 1 100 ? -12.216 -2.940 -1.278 1.00 94.25 100 LEU A N 1
ATOM 787 C CA . LEU A 1 100 ? -12.306 -2.576 0.138 1.00 94.25 100 LEU A CA 1
ATOM 788 C C . LEU A 1 100 ? -13.754 -2.479 0.620 1.00 94.25 100 LEU A C 1
ATOM 790 O O . LEU A 1 100 ? -14.044 -2.872 1.754 1.00 94.25 100 LEU A O 1
ATOM 794 N N . LYS A 1 101 ? -14.676 -2.053 -0.252 1.00 93.25 101 LYS A N 1
ATOM 795 C CA . LYS A 1 101 ? -16.116 -2.062 0.023 1.00 93.25 101 LYS A CA 1
ATOM 796 C C . LYS A 1 101 ? -16.603 -3.469 0.361 1.00 93.25 101 LYS A C 1
ATOM 798 O O . LYS A 1 101 ? -17.304 -3.650 1.353 1.00 93.25 101 LYS A O 1
ATOM 803 N N . GLU A 1 102 ? -16.166 -4.478 -0.393 1.00 90.75 102 GLU A N 1
ATOM 804 C CA . GLU A 1 102 ? -16.468 -5.883 -0.092 1.00 90.75 102 GLU A CA 1
ATOM 805 C C . GLU A 1 102 ? -15.895 -6.376 1.241 1.00 90.75 102 GLU A C 1
ATOM 807 O O . GLU A 1 102 ? -16.425 -7.312 1.846 1.00 90.75 102 GLU A O 1
ATOM 812 N N . LEU A 1 103 ? -14.784 -5.788 1.683 1.00 89.25 103 LEU A N 1
ATOM 813 C CA . LEU A 1 103 ? -14.138 -6.130 2.944 1.00 89.25 103 LEU A CA 1
ATOM 814 C C . LEU A 1 103 ? -14.819 -5.436 4.142 1.00 89.25 103 LEU A C 1
ATOM 816 O O . LEU A 1 103 ? -14.619 -5.847 5.286 1.00 89.25 103 LEU A O 1
ATOM 820 N N . GLY A 1 104 ? -15.659 -4.425 3.900 1.00 91.25 104 GLY A N 1
ATOM 821 C CA . GLY A 1 104 ? -16.187 -3.547 4.947 1.00 91.25 104 GLY A CA 1
ATOM 822 C C . GLY A 1 104 ? -15.125 -2.586 5.492 1.00 91.25 104 GLY A C 1
ATOM 823 O O . GLY A 1 104 ? -15.219 -2.140 6.634 1.00 91.25 104 GLY A O 1
ATOM 824 N N . THR A 1 105 ? -14.098 -2.300 4.691 1.00 93.44 105 THR A N 1
ATOM 825 C CA . THR A 1 105 ? -13.013 -1.374 5.015 1.00 93.44 105 THR A CA 1
ATOM 826 C C . THR A 1 105 ? -13.262 -0.051 4.303 1.00 93.44 105 THR A C 1
ATOM 828 O O . THR A 1 105 ? -13.461 -0.014 3.091 1.00 93.44 105 THR A O 1
ATOM 831 N N . LYS A 1 106 ? -13.226 1.058 5.043 1.00 95.25 106 LYS A N 1
ATOM 832 C CA . LYS A 1 106 ? -13.356 2.399 4.467 1.00 95.25 106 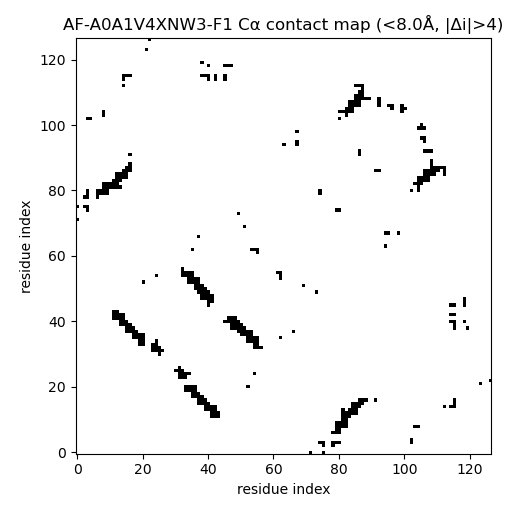LYS A CA 1
ATOM 833 C C . LYS A 1 106 ? -12.041 2.817 3.805 1.00 95.25 106 LYS A C 1
ATOM 835 O O . LYS A 1 106 ? -10.983 2.636 4.402 1.00 95.25 106 LYS A O 1
ATOM 840 N N . ILE A 1 107 ? -12.095 3.433 2.629 1.00 96.94 107 ILE A N 1
ATOM 841 C CA . ILE A 1 107 ? -10.952 4.150 2.053 1.00 96.94 107 ILE A CA 1
ATOM 842 C C . ILE A 1 107 ? -11.168 5.658 2.175 1.00 96.94 107 ILE A C 1
ATOM 844 O O . ILE A 1 107 ? -12.273 6.153 1.965 1.00 96.94 107 ILE A O 1
ATOM 848 N N . VAL A 1 108 ? -10.132 6.390 2.581 1.00 96.50 108 VAL A N 1
ATOM 849 C CA . VAL A 1 108 ? -10.198 7.840 2.797 1.00 96.50 108 VAL A CA 1
ATOM 850 C C . VAL A 1 108 ? -9.028 8.517 2.111 1.00 96.50 108 VAL A C 1
ATOM 852 O O . VAL A 1 108 ? -7.870 8.202 2.382 1.00 96.50 108 VAL A O 1
ATOM 855 N N . HIS A 1 109 ? -9.333 9.495 1.264 1.00 97.31 109 HIS A N 1
ATOM 856 C CA . HIS A 1 109 ? -8.328 10.424 0.777 1.00 97.31 109 HIS A CA 1
ATOM 857 C C . HIS A 1 109 ? -7.926 11.390 1.897 1.00 97.31 109 HIS A C 1
ATOM 859 O O . HIS A 1 109 ? -8.769 12.103 2.443 1.00 97.31 109 HIS A O 1
ATOM 865 N N . GLN A 1 110 ? -6.641 11.427 2.238 1.00 96.38 110 GLN A N 1
ATOM 866 C CA . GLN A 1 110 ? -6.096 12.373 3.202 1.00 96.38 110 GLN A CA 1
ATOM 867 C C . GLN A 1 110 ? -4.679 12.783 2.812 1.00 96.38 110 GLN A C 1
ATOM 869 O O . GLN A 1 110 ? -3.812 11.943 2.594 1.00 96.38 110 GLN A O 1
ATOM 874 N N . SER A 1 111 ? -4.424 14.089 2.848 1.00 92.44 111 SER A N 1
ATOM 875 C CA . SER A 1 111 ? -3.085 14.658 2.737 1.00 92.44 111 SER A CA 1
ATOM 876 C C . SER A 1 111 ? -2.890 15.730 3.820 1.00 92.44 111 SER A C 1
ATOM 878 O O . SER A 1 111 ? -3.790 16.549 4.013 1.00 92.44 111 SER A O 1
ATOM 880 N N . PRO A 1 112 ? -1.764 15.740 4.559 1.00 93.25 112 PRO A N 1
ATOM 881 C CA . PRO A 1 112 ? -0.638 14.809 4.464 1.00 93.25 112 PRO A CA 1
ATOM 882 C C . PRO A 1 112 ? -0.848 13.506 5.261 1.00 93.25 112 PRO A C 1
ATOM 884 O O . PRO A 1 112 ? -1.502 13.499 6.306 1.00 93.25 112 PRO A O 1
ATOM 887 N N . LEU A 1 113 ? -0.191 12.428 4.817 1.00 96.12 113 LEU A N 1
ATOM 888 C CA . LEU A 1 113 ? -0.002 11.180 5.572 1.00 96.12 113 LEU A CA 1
ATOM 889 C C . LEU A 1 113 ? 1.346 11.224 6.307 1.00 96.12 113 LEU A C 1
ATOM 891 O O . LEU A 1 113 ? 2.388 10.861 5.758 1.00 96.12 113 LEU A O 1
ATOM 895 N N . LYS A 1 114 ? 1.355 11.787 7.522 1.00 94.31 114 LYS A N 1
ATOM 896 C CA . LYS A 1 114 ? 2.600 12.079 8.262 1.00 94.31 114 LYS A CA 1
ATOM 897 C C . LYS A 1 114 ? 3.374 10.807 8.621 1.00 94.31 114 LYS A C 1
ATOM 899 O O . LYS A 1 114 ? 4.596 10.793 8.489 1.00 94.31 114 LYS A O 1
ATOM 904 N N . THR A 1 115 ? 2.672 9.762 9.051 1.00 95.69 115 THR A N 1
ATOM 905 C CA . THR A 1 115 ? 3.281 8.511 9.513 1.00 95.69 115 THR A CA 1
ATOM 906 C C . THR A 1 115 ? 3.905 7.751 8.346 1.00 95.69 115 THR A C 1
ATOM 908 O O . THR A 1 115 ? 5.067 7.351 8.404 1.00 95.69 115 THR A O 1
ATOM 911 N N . LEU 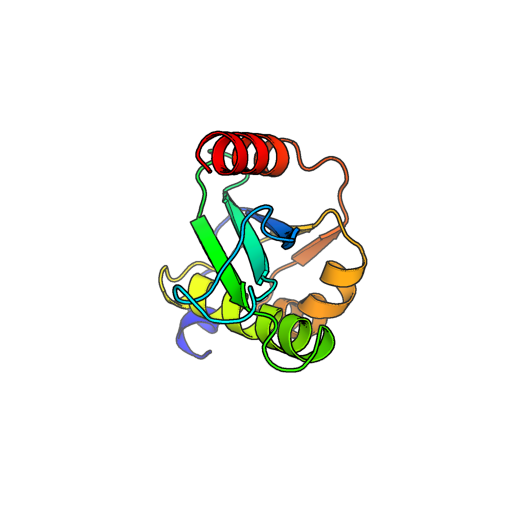A 1 116 ? 3.170 7.634 7.242 1.00 96.62 116 LEU A N 1
ATOM 912 C CA . LEU A 1 116 ? 3.665 7.079 5.992 1.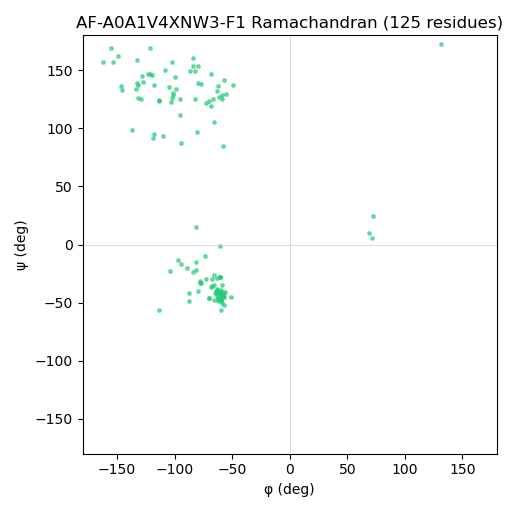00 96.62 116 LEU A CA 1
ATOM 913 C C . LEU A 1 116 ? 4.862 7.867 5.453 1.00 96.62 116 LEU A C 1
ATOM 915 O O . LEU A 1 116 ? 5.838 7.262 5.020 1.00 96.62 116 LEU A O 1
ATOM 919 N N . ARG A 1 117 ? 4.815 9.207 5.484 1.00 95.50 117 ARG A N 1
ATOM 920 C CA . ARG A 1 117 ? 5.934 10.044 5.025 1.00 95.50 117 ARG A CA 1
ATOM 921 C C . ARG A 1 117 ? 7.207 9.743 5.811 1.00 95.50 117 ARG A C 1
ATOM 923 O O . ARG A 1 117 ? 8.248 9.567 5.191 1.00 95.50 117 ARG A O 1
ATOM 930 N N . ALA A 1 118 ? 7.118 9.656 7.138 1.00 94.94 118 ALA A N 1
ATOM 931 C CA . ALA A 1 118 ? 8.260 9.311 7.979 1.00 94.94 118 ALA A CA 1
ATOM 932 C C . ALA A 1 118 ? 8.820 7.923 7.623 1.00 94.94 118 ALA A C 1
ATOM 934 O O . ALA A 1 118 ? 10.012 7.799 7.358 1.00 94.94 118 ALA A O 1
ATOM 935 N N . ALA A 1 119 ? 7.955 6.909 7.513 1.00 94.81 119 ALA A N 1
ATOM 936 C CA . ALA A 1 119 ? 8.363 5.556 7.132 1.00 94.81 119 ALA A CA 1
ATOM 937 C C . ALA A 1 119 ? 9.003 5.502 5.735 1.00 94.81 119 ALA A C 1
ATOM 939 O O . ALA A 1 119 ? 10.016 4.834 5.544 1.00 94.81 119 ALA A O 1
ATOM 940 N N . LYS A 1 120 ? 8.448 6.239 4.765 1.00 93.75 120 LYS A N 1
ATOM 941 C CA . LYS A 1 120 ? 9.006 6.361 3.416 1.00 93.75 120 LYS A CA 1
ATOM 942 C C . LYS A 1 120 ? 10.386 7.011 3.452 1.00 93.75 120 LYS A C 1
ATOM 944 O O . LYS A 1 120 ? 11.306 6.460 2.869 1.00 93.75 120 LYS A O 1
ATOM 949 N N . SER A 1 121 ? 10.559 8.129 4.157 1.00 92.75 121 SER A N 1
ATOM 950 C CA . SER A 1 121 ? 11.869 8.776 4.311 1.00 92.75 121 SER A CA 1
ATOM 951 C C . SER A 1 121 ? 12.904 7.843 4.940 1.00 92.75 121 SER A C 1
ATOM 953 O O . SER A 1 121 ? 14.020 7.765 4.438 1.00 92.75 121 SER A O 1
ATOM 955 N N . SER A 1 122 ? 12.534 7.098 5.987 1.00 90.44 122 SER A N 1
ATOM 956 C CA . SER A 1 122 ? 13.419 6.101 6.597 1.00 90.44 122 SER A CA 1
ATOM 957 C C . SER A 1 122 ? 13.777 4.975 5.630 1.00 90.44 122 SER A C 1
ATOM 959 O O . SER A 1 122 ? 14.946 4.627 5.535 1.00 90.44 122 SER A O 1
ATOM 961 N N . LEU A 1 123 ? 12.803 4.444 4.880 1.00 87.31 123 LEU A N 1
ATOM 962 C CA . LEU A 1 123 ? 13.042 3.406 3.874 1.00 87.31 123 LEU A CA 1
ATOM 963 C C . LEU A 1 123 ? 13.993 3.896 2.775 1.00 87.31 123 LEU A C 1
ATOM 965 O O . LEU A 1 123 ? 14.885 3.161 2.377 1.00 87.31 123 LEU A O 1
ATOM 969 N N . MET A 1 124 ? 13.818 5.131 2.295 1.00 85.19 124 MET A N 1
ATOM 970 C CA . MET A 1 124 ? 14.666 5.698 1.240 1.00 85.19 124 MET A CA 1
ATOM 971 C C . MET A 1 124 ? 16.068 6.060 1.736 1.00 85.19 124 MET A C 1
ATOM 973 O O . MET A 1 124 ? 16.998 6.002 0.951 1.00 85.19 124 MET A O 1
ATOM 977 N N . GLY A 1 125 ? 16.239 6.418 3.012 1.00 83.31 125 GLY A N 1
ATOM 978 C CA . GLY A 1 125 ? 17.563 6.684 3.587 1.00 83.31 125 GLY A CA 1
ATOM 979 C C . GLY A 1 125 ? 18.411 5.430 3.835 1.00 83.31 125 GLY A C 1
ATOM 980 O O . GLY A 1 125 ? 19.579 5.560 4.185 1.00 83.31 125 GLY A O 1
ATOM 981 N N . MET A 1 126 ? 17.827 4.233 3.704 1.00 72.69 126 MET A N 1
ATOM 982 C CA . MET A 1 126 ? 18.524 2.945 3.832 1.00 72.69 126 MET A CA 1
ATOM 983 C C . MET A 1 126 ? 18.947 2.343 2.483 1.00 72.69 126 MET A C 1
ATOM 985 O O . MET A 1 126 ? 19.686 1.359 2.483 1.00 72.69 126 MET A O 1
ATOM 989 N N . LEU A 1 127 ? 18.431 2.874 1.370 1.00 65.56 127 LEU A N 1
ATOM 990 C CA . LEU A 1 127 ? 18.730 2.442 -0.000 1.00 65.56 127 LEU A CA 1
ATOM 991 C C . LEU A 1 127 ? 19.869 3.277 -0.585 1.00 65.56 127 LEU A C 1
ATOM 993 O O . LEU A 1 127 ? 20.654 2.690 -1.360 1.00 65.56 127 LEU A O 1
#

Mean predicted aligned error: 4.56 Å